Protein AF-A0A7J9PXU6-F1 (afdb_monomer)

pLDDT: mean 95.08, std 3.97, range [69.69, 97.94]

Nearest PDB structures (foldseek):
  6bii-assembly1_B  TM=9.579E-01  e=7.362E-04  Pyrococcus yayanosii CH1
  4e5k-assembly1_A  TM=8.978E-01  e=4.901E-03  Stutzerimonas stutzeri
  6ih8-assembly1_C  TM=8.963E-01  e=4.901E-03  Ralstonia sp. 4506
  6ih2-assembly1_B-2  TM=8.918E-01  e=6.004E-03  Ralstonia sp. 4506
  4nu6-assembly1_B  TM=9.014E-01  e=9.644E-03  Stutzerimonas stutzeri

Structure (mmCIF, N/CA/C/O backbone):
data_AF-A0A7J9PXU6-F1
#
_entry.id   AF-A0A7J9PXU6-F1
#
loop_
_atom_site.group_PDB
_atom_site.id
_atom_site.type_symbol
_atom_site.label_atom_id
_atom_site.label_alt_id
_atom_site.label_comp_id
_atom_site.label_asym_id
_atom_site.label_entity_id
_atom_site.label_seq_id
_atom_site.pdbx_PDB_ins_code
_atom_site.Cartn_x
_atom_site.Cartn_y
_atom_site.Cartn_z
_atom_site.occupancy
_atom_site.B_iso_or_equiv
_atom_site.auth_seq_id
_atom_site.auth_comp_id
_atom_site.auth_asym_id
_atom_site.auth_atom_id
_atom_site.pdbx_PDB_model_num
ATOM 1 N N . MET A 1 1 ? -6.459 8.367 17.346 1.00 83.88 1 MET A N 1
ATOM 2 C CA . MET A 1 1 ? -5.505 7.381 16.784 1.00 83.88 1 MET A CA 1
ATOM 3 C C . MET A 1 1 ? -5.307 7.697 15.310 1.00 83.88 1 MET A C 1
ATOM 5 O O . MET A 1 1 ? -6.263 8.161 14.703 1.00 83.88 1 MET A O 1
ATOM 9 N N . LYS A 1 2 ? -4.109 7.500 14.746 1.00 93.44 2 LYS A N 1
ATOM 10 C CA . LYS A 1 2 ? -3.899 7.641 13.294 1.00 93.44 2 LYS A CA 1
ATOM 11 C C . LYS A 1 2 ? -4.503 6.434 12.572 1.00 93.44 2 LYS A C 1
ATOM 13 O O . LYS A 1 2 ? -4.347 5.319 13.069 1.00 93.44 2 LYS A O 1
ATOM 18 N N . GLN A 1 3 ? -5.164 6.649 11.436 1.00 97.75 3 GLN A N 1
ATOM 19 C CA . GLN A 1 3 ? -5.659 5.556 10.598 1.00 97.75 3 GLN A CA 1
ATOM 20 C C . GLN A 1 3 ? -4.486 4.743 10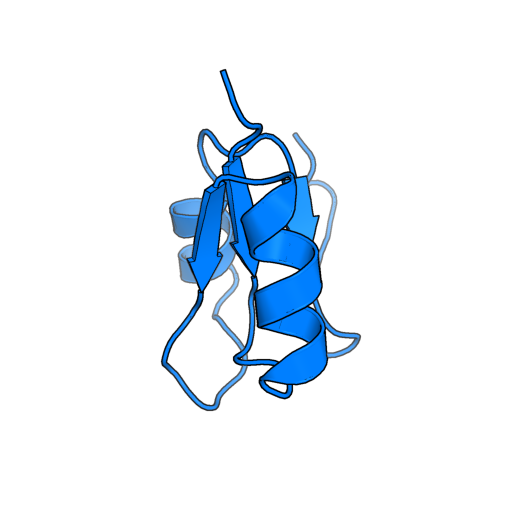.036 1.00 97.75 3 GLN A C 1
ATOM 22 O O . GLN A 1 3 ? -3.463 5.314 9.639 1.00 97.75 3 GLN A O 1
ATOM 27 N N . LYS A 1 4 ? -4.644 3.421 10.004 1.00 97.81 4 LYS A N 1
ATOM 28 C CA . LYS A 1 4 ? -3.673 2.455 9.490 1.00 97.81 4 LYS A CA 1
ATOM 29 C C . LYS A 1 4 ? -3.869 2.278 7.995 1.00 97.81 4 LYS A C 1
ATOM 31 O O . LYS A 1 4 ? -4.907 1.787 7.557 1.00 97.81 4 LYS A O 1
ATOM 36 N N . ILE A 1 5 ? -2.852 2.617 7.218 1.00 97.81 5 ILE A N 1
ATOM 37 C CA . ILE A 1 5 ? -2.867 2.487 5.763 1.00 97.81 5 ILE A CA 1
ATOM 38 C C . ILE A 1 5 ? -1.848 1.438 5.342 1.00 97.81 5 ILE A C 1
ATOM 40 O O . ILE A 1 5 ? -0.685 1.497 5.746 1.00 97.81 5 ILE A O 1
ATOM 44 N N . TYR A 1 6 ? -2.277 0.502 4.497 1.00 97.62 6 TYR A N 1
ATOM 45 C CA . TYR A 1 6 ? -1.361 -0.394 3.799 1.00 97.62 6 TYR A CA 1
ATOM 46 C C . TYR A 1 6 ? -1.021 0.150 2.412 1.00 97.62 6 TYR A C 1
ATOM 48 O O . TYR A 1 6 ? -1.911 0.509 1.643 1.00 97.62 6 TYR A O 1
ATOM 56 N N . VAL A 1 7 ? 0.270 0.209 2.094 1.00 97.62 7 VAL A N 1
ATOM 57 C CA . VAL A 1 7 ? 0.800 0.709 0.823 1.00 97.62 7 VAL A CA 1
ATOM 58 C C . VAL A 1 7 ? 1.429 -0.454 0.055 1.00 97.62 7 VAL A C 1
ATOM 60 O O . VAL A 1 7 ? 2.427 -1.024 0.502 1.00 97.62 7 VAL A O 1
ATOM 63 N N . THR A 1 8 ? 0.881 -0.799 -1.115 1.00 97.31 8 THR A N 1
ATOM 64 C CA . THR A 1 8 ? 1.289 -2.010 -1.863 1.00 97.31 8 THR A CA 1
ATOM 65 C C . THR A 1 8 ? 2.676 -1.915 -2.494 1.00 97.31 8 THR A C 1
ATOM 67 O O . THR A 1 8 ? 3.250 -2.941 -2.867 1.00 97.31 8 THR A O 1
ATOM 70 N N . ARG A 1 9 ? 3.248 -0.706 -2.592 1.00 96.38 9 ARG A N 1
ATOM 71 C CA . ARG A 1 9 ? 4.595 -0.484 -3.128 1.00 96.38 9 ARG A CA 1
ATOM 72 C C . ARG A 1 9 ? 5.288 0.726 -2.517 1.00 96.38 9 ARG A C 1
ATOM 74 O O . ARG A 1 9 ? 4.666 1.750 -2.243 1.00 96.38 9 ARG A O 1
ATOM 81 N N . LYS A 1 10 ? 6.609 0.650 -2.367 1.00 94.06 10 LYS A N 1
ATOM 82 C CA . LYS A 1 10 ? 7.416 1.781 -1.899 1.00 94.06 10 LYS A CA 1
ATOM 83 C C . LYS A 1 10 ? 7.312 2.968 -2.865 1.00 94.06 10 LYS A C 1
ATOM 85 O O . LYS A 1 10 ? 7.800 2.914 -3.990 1.00 94.06 10 LYS A O 1
ATOM 90 N N . LEU A 1 11 ? 6.694 4.048 -2.391 1.00 93.88 11 LEU A N 1
ATOM 91 C CA . LEU A 1 11 ? 6.602 5.321 -3.103 1.00 93.88 11 LEU A CA 1
ATOM 92 C C . LEU A 1 11 ? 7.861 6.181 -2.897 1.00 93.88 11 LEU A C 1
ATOM 94 O O . LEU A 1 11 ? 8.620 5.950 -1.946 1.00 93.88 11 LEU A O 1
ATOM 98 N N . PRO A 1 12 ? 8.075 7.216 -3.732 1.00 95.44 12 PRO A N 1
ATOM 99 C CA . PRO A 1 12 ? 9.105 8.217 -3.487 1.00 95.44 12 PRO A CA 1
ATOM 100 C C . PRO A 1 12 ? 9.011 8.808 -2.076 1.00 95.44 12 PRO A C 1
ATOM 102 O O . PRO A 1 12 ? 7.921 9.091 -1.571 1.00 95.44 12 PRO A O 1
ATOM 105 N N . LYS A 1 13 ? 10.172 9.043 -1.453 1.00 95.62 13 LYS A N 1
ATOM 106 C CA . LYS A 1 13 ? 10.282 9.532 -0.070 1.00 95.62 13 LYS A CA 1
ATOM 107 C C . LYS A 1 13 ? 9.390 10.754 0.234 1.00 95.62 13 LYS A C 1
ATOM 109 O O . LYS A 1 13 ? 8.695 10.700 1.244 1.00 95.62 13 LYS A O 1
ATOM 114 N N . PRO A 1 14 ? 9.284 11.785 -0.632 1.00 97.94 14 PRO A N 1
ATOM 115 C CA . PRO A 1 14 ? 8.417 12.933 -0.355 1.00 97.94 14 PRO A CA 1
ATOM 116 C C . PRO A 1 14 ? 6.932 12.579 -0.187 1.00 97.94 14 PRO A C 1
ATOM 118 O O . PRO A 1 14 ? 6.233 13.224 0.592 1.00 97.94 14 PRO A O 1
ATOM 121 N N . ALA A 1 15 ? 6.437 11.559 -0.896 1.00 95.94 15 ALA A N 1
ATOM 122 C CA . ALA A 1 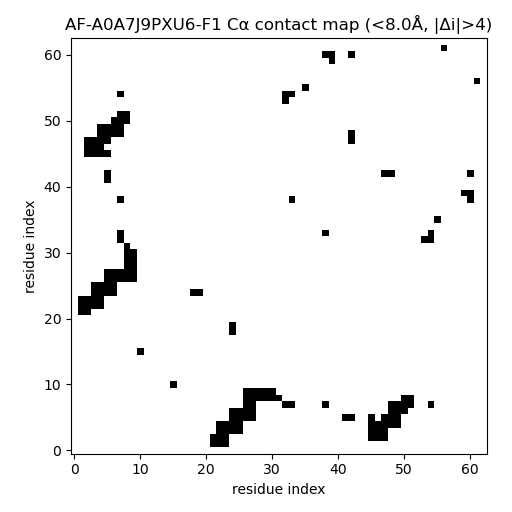15 ? 5.057 11.098 -0.753 1.00 95.94 15 ALA A CA 1
ATOM 123 C C . ALA A 1 15 ? 4.857 10.376 0.587 1.00 95.94 15 ALA A C 1
ATOM 125 O O . ALA A 1 15 ? 3.910 10.671 1.317 1.00 95.94 15 ALA A O 1
ATOM 126 N N . LEU A 1 16 ? 5.789 9.488 0.949 1.00 95.62 16 LEU A N 1
ATOM 127 C CA . LEU A 1 16 ? 5.754 8.770 2.226 1.00 95.62 16 LEU A CA 1
ATOM 128 C C . LEU A 1 16 ? 5.872 9.724 3.420 1.00 95.62 16 LEU A C 1
ATOM 130 O O . LEU A 1 16 ? 5.127 9.584 4.388 1.00 95.62 16 LEU A O 1
ATOM 134 N N . ASP A 1 17 ? 6.754 10.720 3.340 1.00 96.94 17 ASP A N 1
ATOM 135 C CA . ASP A 1 17 ? 6.946 11.716 4.397 1.00 96.94 17 ASP A CA 1
ATOM 136 C C . ASP A 1 17 ? 5.692 12.580 4.599 1.00 96.94 17 ASP A C 1
ATOM 138 O O . ASP A 1 17 ? 5.362 12.930 5.732 1.00 96.94 17 ASP A O 1
ATOM 142 N N . LYS A 1 18 ? 4.949 12.891 3.526 1.00 96.69 18 LYS A N 1
ATOM 143 C CA . LYS A 1 18 ? 3.642 13.561 3.631 1.00 96.69 18 LYS A CA 1
ATOM 144 C C . LYS A 1 18 ? 2.602 12.665 4.306 1.00 96.69 18 LYS A C 1
ATOM 146 O O . LYS A 1 18 ? 1.930 13.121 5.225 1.00 96.69 18 LYS A O 1
ATOM 151 N N . LEU A 1 19 ? 2.497 11.401 3.896 1.00 96.19 19 LEU A N 1
ATOM 152 C CA . LEU A 1 19 ? 1.510 10.457 4.432 1.00 96.19 19 LEU A CA 1
ATOM 153 C C . LEU A 1 19 ? 1.742 10.138 5.923 1.00 96.19 19 LEU A C 1
ATOM 155 O O . LEU A 1 19 ? 0.791 10.165 6.703 1.00 96.19 19 LEU A O 1
ATOM 159 N N . LYS A 1 20 ? 2.996 9.932 6.355 1.00 95.94 20 LYS A N 1
ATOM 160 C CA . LYS A 1 20 ? 3.354 9.615 7.759 1.00 95.94 20 LYS A CA 1
ATOM 161 C C . LYS A 1 20 ? 2.954 10.699 8.769 1.00 95.94 20 LYS A C 1
ATOM 163 O O . LYS A 1 20 ? 2.799 10.420 9.963 1.00 95.94 20 LYS A O 1
ATOM 168 N N . LYS A 1 21 ? 2.774 11.949 8.320 1.00 97.00 21 LYS A N 1
ATOM 169 C CA .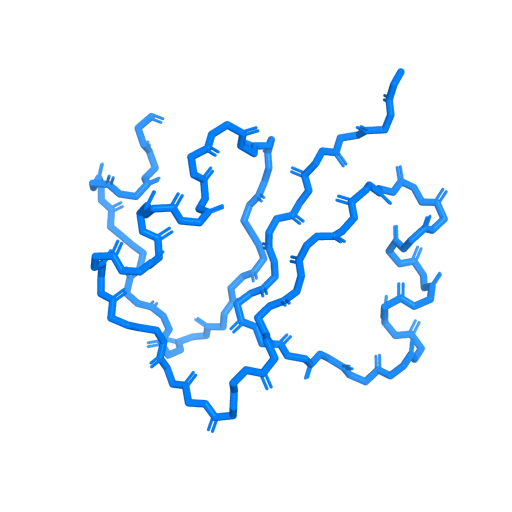 LYS A 1 21 ? 2.299 13.044 9.184 1.00 97.00 21 LYS A CA 1
ATOM 170 C C . LYS A 1 21 ? 0.891 12.770 9.707 1.00 97.00 21 LYS A C 1
ATOM 172 O O . LYS A 1 21 ? 0.632 13.021 10.881 1.00 97.00 21 LYS A O 1
ATOM 177 N N . PHE A 1 22 ? 0.035 12.178 8.878 1.00 96.81 22 PHE A N 1
ATOM 178 C CA . PHE A 1 22 ? -1.389 11.994 9.162 1.00 96.81 22 PHE A CA 1
ATOM 179 C C . PHE A 1 22 ? -1.751 10.544 9.500 1.00 96.81 22 PHE A C 1
ATOM 181 O O . PHE A 1 22 ? -2.641 10.316 10.313 1.00 96.81 22 PHE A O 1
ATOM 188 N N . PHE A 1 23 ? -1.021 9.573 8.949 1.00 97.94 23 PHE A N 1
ATOM 189 C CA . PHE A 1 23 ? -1.393 8.158 8.982 1.00 97.94 23 PHE A CA 1
ATOM 190 C C . PHE A 1 23 ? -0.304 7.266 9.581 1.00 97.94 23 PHE A C 1
ATOM 192 O O . PHE A 1 23 ? 0.874 7.633 9.605 1.00 97.94 23 PHE A O 1
ATOM 199 N N . ASP A 1 24 ? -0.712 6.090 10.053 1.00 97.88 24 ASP A N 1
ATOM 200 C CA . ASP A 1 24 ? 0.181 4.987 10.403 1.00 97.88 24 ASP A CA 1
ATOM 201 C C . ASP A 1 24 ? 0.360 4.099 9.165 1.00 97.88 24 ASP A C 1
ATOM 203 O O . ASP A 1 24 ? -0.614 3.561 8.639 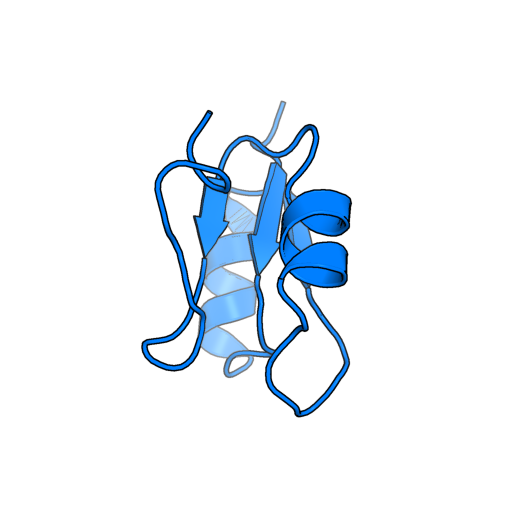1.00 97.88 24 ASP A O 1
ATOM 207 N N . LEU A 1 25 ? 1.582 4.015 8.637 1.00 97.31 25 LEU A N 1
ATOM 208 C CA . LEU A 1 25 ? 1.844 3.379 7.345 1.00 97.31 25 LEU A CA 1
ATOM 209 C C . LEU A 1 25 ? 2.532 2.032 7.516 1.00 97.31 25 LEU A C 1
ATOM 211 O O . LEU A 1 25 ? 3.633 1.960 8.062 1.00 97.31 25 LEU A O 1
ATOM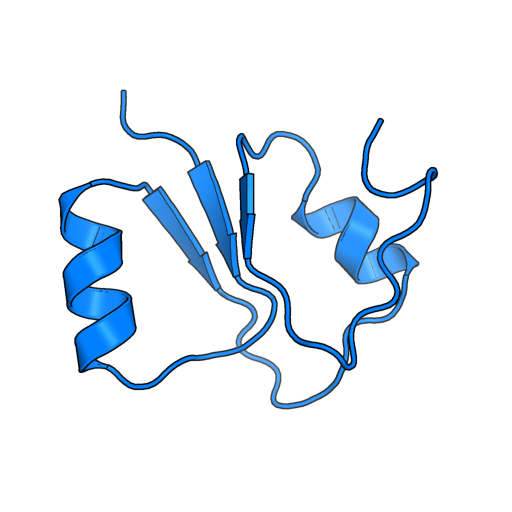 215 N N . GLU A 1 26 ? 1.959 1.006 6.899 1.00 97.44 26 GLU A N 1
ATOM 216 C CA . GLU A 1 26 ? 2.644 -0.249 6.614 1.00 97.44 26 GLU A CA 1
ATOM 217 C C . GLU A 1 26 ? 2.906 -0.340 5.109 1.00 97.44 26 GLU A C 1
ATOM 219 O O . GLU A 1 26 ? 1.999 -0.160 4.299 1.00 97.44 26 GLU A O 1
ATOM 224 N N . ILE A 1 27 ? 4.159 -0.568 4.722 1.00 97.31 27 ILE A N 1
ATOM 225 C CA . ILE A 1 27 ? 4.595 -0.490 3.325 1.00 97.31 27 ILE A CA 1
ATOM 226 C C . ILE A 1 27 ? 5.162 -1.843 2.919 1.00 97.31 27 ILE A C 1
ATOM 228 O O . ILE A 1 27 ? 6.051 -2.363 3.591 1.00 97.31 27 ILE A O 1
ATOM 232 N N . ASN A 1 28 ? 4.698 -2.375 1.791 1.00 96.81 28 ASN A N 1
ATOM 233 C CA . ASN A 1 28 ? 5.312 -3.540 1.168 1.00 96.81 28 ASN A CA 1
ATOM 234 C C . ASN A 1 28 ? 6.767 -3.228 0.743 1.00 96.81 28 ASN A C 1
ATOM 236 O O . ASN A 1 28 ? 6.971 -2.308 -0.062 1.00 96.81 28 ASN A O 1
ATOM 240 N N . PRO A 1 29 ? 7.781 -3.961 1.244 1.00 93.81 29 PRO A N 1
ATOM 241 C CA . PRO A 1 29 ? 9.174 -3.736 0.862 1.00 93.81 29 PRO A CA 1
ATOM 242 C C . PRO A 1 29 ? 9.511 -4.313 -0.520 1.00 93.81 29 PRO A C 1
ATOM 244 O O . PRO A 1 29 ? 10.489 -3.887 -1.135 1.00 93.81 29 PRO A O 1
ATOM 247 N N . GLU A 1 30 ? 8.708 -5.260 -1.009 1.00 92.56 30 GLU A N 1
ATOM 248 C CA . GLU A 1 30 ? 8.984 -6.011 -2.228 1.00 92.56 30 GLU A CA 1
ATOM 249 C C . GLU A 1 30 ? 8.777 -5.166 -3.488 1.00 92.56 30 GLU A C 1
ATOM 251 O O . GLU A 1 30 ? 7.747 -4.512 -3.671 1.00 92.56 30 GLU A O 1
ATOM 256 N N . ASN A 1 31 ? 9.726 -5.236 -4.426 1.00 90.88 31 ASN A N 1
ATOM 257 C CA . ASN A 1 31 ? 9.614 -4.556 -5.717 1.00 90.88 31 ASN A CA 1
ATOM 258 C C . ASN A 1 31 ? 8.895 -5.416 -6.776 1.00 90.88 31 ASN A C 1
ATOM 260 O O . ASN A 1 31 ? 9.346 -5.531 -7.916 1.00 90.88 31 ASN A O 1
ATOM 264 N N . ARG A 1 32 ? 7.761 -6.011 -6.406 1.00 94.31 32 ARG A N 1
ATOM 265 C CA . ARG A 1 32 ? 6.890 -6.801 -7.289 1.00 94.31 32 ARG A CA 1
ATOM 266 C C . ARG A 1 32 ? 5.425 -6.588 -6.924 1.00 94.31 32 ARG A C 1
ATOM 268 O O . ARG A 1 32 ? 5.119 -6.088 -5.846 1.00 94.31 32 ARG A O 1
ATOM 275 N N . VAL A 1 33 ? 4.527 -6.995 -7.816 1.00 95.31 33 VAL A N 1
ATOM 276 C CA . VAL A 1 33 ? 3.089 -7.038 -7.522 1.00 95.31 33 VAL A CA 1
ATOM 277 C C . VAL A 1 33 ? 2.829 -8.106 -6.452 1.00 95.31 33 VAL A C 1
ATOM 279 O O . VAL A 1 33 ? 3.438 -9.185 -6.470 1.00 95.31 33 VAL A O 1
ATOM 28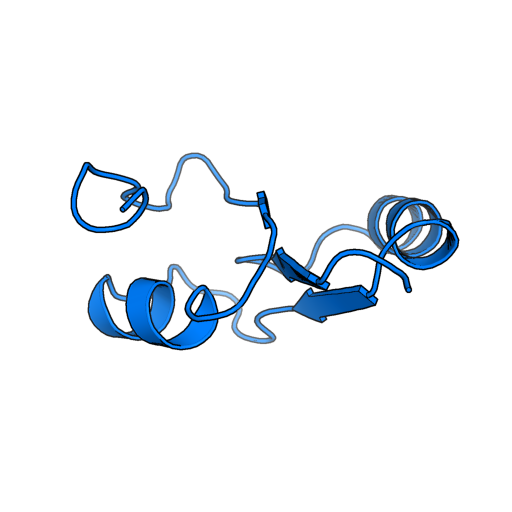2 N N . LEU A 1 34 ? 1.953 -7.793 -5.499 1.00 95.44 34 LEU A N 1
ATOM 283 C CA . LEU A 1 34 ? 1.509 -8.740 -4.480 1.00 95.44 34 LEU A CA 1
ATOM 284 C C . LEU A 1 34 ? 0.596 -9.791 -5.112 1.00 95.44 34 LEU A C 1
ATOM 286 O O . LEU A 1 34 ? -0.227 -9.497 -5.979 1.00 95.44 34 LEU A O 1
ATOM 290 N N . THR A 1 35 ? 0.682 -11.026 -4.635 1.00 95.50 35 THR A N 1
ATOM 291 C CA . THR A 1 35 ? -0.367 -12.008 -4.919 1.00 95.50 35 THR A CA 1
ATOM 292 C C . THR A 1 35 ? -1.669 -11.585 -4.230 1.00 95.50 35 THR A C 1
ATOM 294 O O . THR A 1 35 ? -1.647 -10.943 -3.178 1.00 95.50 35 THR A O 1
ATOM 297 N N . LYS A 1 36 ? -2.829 -12.005 -4.758 1.00 94.62 36 LYS A N 1
ATOM 298 C CA . LYS A 1 36 ? -4.136 -11.712 -4.130 1.00 94.62 36 LYS A CA 1
ATOM 299 C C . LYS A 1 36 ? -4.194 -12.170 -2.662 1.00 94.62 36 LYS A C 1
ATOM 301 O O . LYS A 1 36 ? -4.762 -11.480 -1.823 1.00 94.62 36 LYS A O 1
ATOM 306 N N . LYS A 1 37 ? -3.561 -13.304 -2.334 1.00 95.38 37 LYS A N 1
ATOM 307 C CA . LYS A 1 37 ? -3.471 -13.814 -0.954 1.00 95.38 37 LYS A CA 1
ATOM 308 C C . LYS A 1 37 ? -2.658 -12.889 -0.045 1.00 95.38 37 LYS A C 1
ATOM 310 O O . LYS A 1 37 ? -3.094 -12.619 1.069 1.00 95.38 37 LYS A O 1
ATOM 315 N N . GLU A 1 38 ? -1.507 -12.401 -0.509 1.00 96.31 38 GLU A N 1
ATOM 316 C CA . GLU A 1 38 ? -0.692 -11.440 0.247 1.00 96.31 38 GLU A CA 1
ATOM 317 C C . GLU A 1 38 ? -1.439 -10.117 0.443 1.00 96.31 38 GLU A C 1
ATOM 319 O O . GLU A 1 38 ? -1.495 -9.617 1.563 1.00 96.31 38 GLU A O 1
ATOM 324 N N . LEU A 1 39 ? -2.078 -9.594 -0.610 1.00 96.44 39 LEU A N 1
ATOM 325 C CA . LEU A 1 39 ? -2.849 -8.352 -0.538 1.00 96.44 39 LEU A CA 1
ATOM 326 C C . LEU A 1 39 ? -3.971 -8.442 0.506 1.00 96.44 39 LEU A C 1
ATOM 328 O O . LEU A 1 39 ? -4.035 -7.605 1.404 1.00 96.44 39 LEU A O 1
ATOM 332 N N . MET A 1 40 ? -4.803 -9.489 0.442 1.00 96.06 40 MET A N 1
ATOM 333 C CA . MET A 1 40 ? -5.884 -9.698 1.415 1.00 96.06 40 MET A CA 1
ATOM 334 C C . MET A 1 40 ? -5.358 -9.894 2.843 1.00 96.06 40 MET A C 1
ATOM 336 O O . MET A 1 40 ? -5.965 -9.412 3.797 1.00 96.06 40 MET A O 1
ATOM 340 N N . LYS A 1 41 ? -4.224 -10.588 3.009 1.00 96.38 41 LYS A N 1
ATOM 341 C CA . LYS A 1 41 ? -3.598 -10.772 4.324 1.00 96.38 41 LYS A CA 1
ATOM 342 C C . LYS A 1 41 ? -3.146 -9.434 4.914 1.00 96.38 41 LYS A C 1
ATOM 344 O O . LYS A 1 41 ? -3.400 -9.183 6.088 1.00 96.38 41 LYS A O 1
ATOM 349 N N . ASN A 1 42 ? -2.489 -8.600 4.113 1.00 95.88 42 ASN A N 1
ATOM 350 C CA . ASN A 1 42 ? -1.827 -7.389 4.596 1.00 95.88 42 ASN A CA 1
ATOM 351 C C . ASN A 1 42 ? -2.792 -6.204 4.769 1.00 95.88 42 ASN A C 1
ATOM 353 O O . ASN A 1 42 ? -2.571 -5.347 5.624 1.00 95.88 42 ASN A O 1
ATOM 357 N N . VAL A 1 43 ? -3.884 -6.166 3.996 1.00 95.94 43 VAL A N 1
ATOM 358 C CA . VAL A 1 43 ? -4.934 -5.143 4.138 1.00 95.94 43 VAL A CA 1
ATOM 359 C C . VAL A 1 43 ? -5.878 -5.419 5.317 1.00 95.94 43 VAL A C 1
ATOM 361 O O . VAL A 1 43 ? -6.597 -4.530 5.766 1.00 95.94 43 VAL A O 1
ATOM 364 N N . LYS A 1 44 ? -5.879 -6.641 5.864 1.00 95.31 44 LYS A N 1
ATOM 365 C CA . LYS A 1 44 ? -6.767 -7.015 6.969 1.00 95.31 44 LYS A CA 1
ATOM 366 C C . LYS A 1 44 ? -6.507 -6.145 8.206 1.00 95.31 44 LYS A C 1
ATOM 368 O O . LYS A 1 44 ? -5.389 -6.081 8.713 1.00 95.31 44 LYS A O 1
ATOM 373 N N . GLY A 1 45 ? -7.5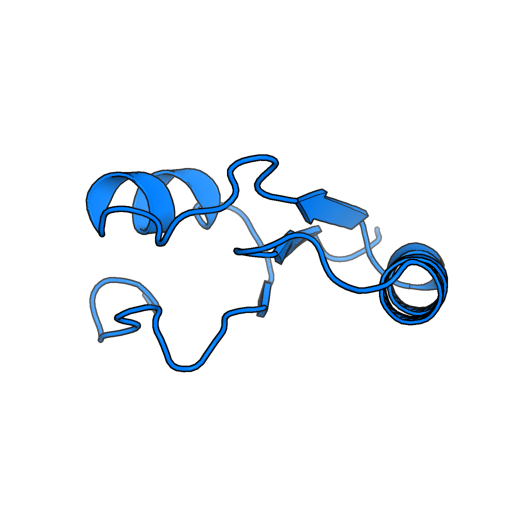63 -5.513 8.722 1.00 94.44 45 GLY A N 1
ATOM 374 C CA . GLY A 1 45 ? -7.481 -4.636 9.898 1.00 94.44 45 GLY A CA 1
ATOM 375 C C . GLY A 1 45 ? -6.832 -3.274 9.624 1.00 94.44 45 GLY A C 1
ATOM 376 O O . GLY A 1 45 ? -6.361 -2.625 10.562 1.00 94.44 45 GLY A O 1
ATOM 377 N N . LYS A 1 46 ? -6.762 -2.867 8.353 1.00 96.19 46 LYS A N 1
ATOM 378 C CA . LYS A 1 46 ? -6.357 -1.529 7.915 1.00 96.19 46 LYS A CA 1
ATOM 379 C C . LYS A 1 46 ? -7.593 -0.694 7.613 1.00 96.19 46 LYS A C 1
ATOM 381 O O . LYS A 1 46 ? -8.615 -1.226 7.197 1.00 96.19 46 LYS A O 1
ATOM 386 N N . ASP A 1 47 ? -7.463 0.612 7.792 1.00 96.62 47 ASP A N 1
ATOM 387 C CA . ASP A 1 47 ? -8.523 1.577 7.507 1.00 96.62 47 ASP A CA 1
ATOM 388 C C . ASP A 1 47 ? -8.524 1.995 6.028 1.00 96.62 47 ASP A C 1
ATOM 390 O O . ASP A 1 47 ? -9.546 2.427 5.503 1.00 96.62 47 ASP A O 1
ATOM 394 N N . ALA A 1 48 ? -7.376 1.884 5.345 1.00 96.12 48 ALA A N 1
ATOM 395 C CA . ALA A 1 48 ? -7.269 2.170 3.917 1.00 96.12 48 ALA A CA 1
ATOM 396 C C . ALA A 1 48 ? -6.186 1.339 3.213 1.00 96.12 48 ALA A C 1
ATOM 398 O O . ALA A 1 48 ? -5.186 0.920 3.807 1.00 96.12 48 ALA A O 1
ATOM 399 N N . LEU A 1 49 ? -6.373 1.177 1.902 1.00 97.00 49 LEU A N 1
ATOM 400 C CA . LEU A 1 49 ? -5.424 0.585 0.966 1.00 97.00 49 LEU A CA 1
ATOM 401 C C . LEU A 1 49 ? -4.961 1.650 -0.032 1.00 97.00 49 LEU A C 1
ATOM 403 O O . LEU A 1 49 ? -5.784 2.259 -0.712 1.00 97.00 49 LEU A O 1
ATOM 407 N N . LEU A 1 50 ? -3.648 1.840 -0.156 1.00 97.12 50 LEU A N 1
ATOM 408 C CA . LEU A 1 50 ? -3.041 2.625 -1.225 1.00 97.12 50 LEU A CA 1
ATOM 409 C C . LEU A 1 50 ? -2.333 1.679 -2.199 1.00 97.12 50 LEU A C 1
ATOM 411 O O . LEU A 1 50 ? -1.273 1.127 -1.894 1.00 97.12 50 LEU A O 1
ATOM 415 N N . CYS A 1 51 ? -2.954 1.483 -3.359 1.00 96.44 51 CYS A N 1
ATOM 416 C CA . CYS 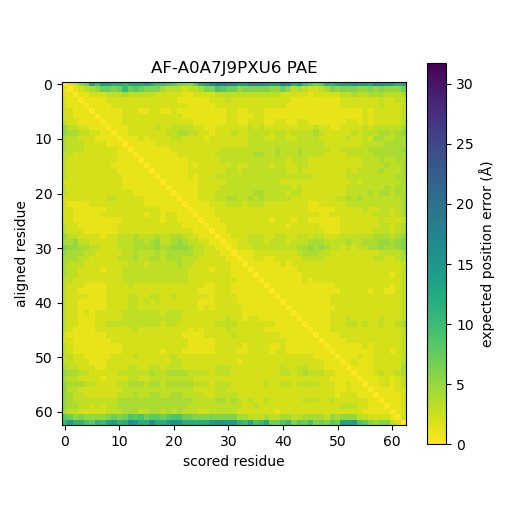A 1 51 ? -2.537 0.532 -4.384 1.00 96.44 51 CYS A CA 1
ATOM 417 C C . CYS A 1 51 ? -2.120 1.213 -5.695 1.00 96.44 51 CYS A C 1
ATOM 419 O O . CYS A 1 51 ? -2.335 2.411 -5.892 1.00 96.44 51 CYS A O 1
ATOM 421 N N . LEU A 1 52 ? -1.523 0.440 -6.601 1.00 95.69 52 LEU A N 1
ATOM 422 C CA . LEU A 1 52 ? -1.197 0.857 -7.966 1.00 95.69 52 LEU A CA 1
ATOM 423 C C . LEU A 1 52 ? -2.129 0.171 -8.972 1.00 95.69 52 LEU A C 1
ATOM 425 O O . LEU A 1 52 ? -2.784 -0.815 -8.653 1.00 95.69 52 LEU A O 1
ATOM 429 N N . LEU A 1 53 ? -2.126 0.645 -10.222 1.00 96.12 53 LEU A N 1
ATOM 430 C CA . LEU A 1 53 ? -2.930 0.071 -11.315 1.00 96.12 53 LEU A CA 1
ATOM 431 C C . LEU A 1 53 ? -2.655 -1.423 -11.569 1.00 96.12 53 LEU A C 1
ATOM 433 O O . LEU A 1 53 ? -3.492 -2.118 -12.132 1.00 96.12 53 LEU A O 1
ATOM 437 N N . SER A 1 54 ? -1.477 -1.914 -11.177 1.00 94.88 54 SER A N 1
ATOM 438 C CA . SER A 1 54 ? -1.087 -3.320 -11.307 1.00 94.88 54 SER A CA 1
ATOM 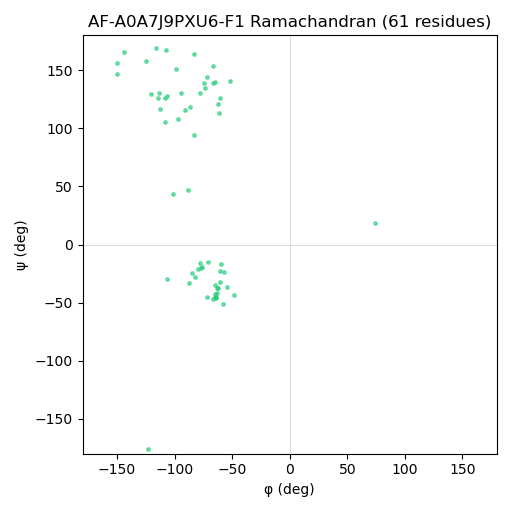439 C C . SER A 1 54 ? -1.726 -4.242 -10.266 1.00 94.88 54 SER A C 1
ATOM 441 O O . SER A 1 54 ? -1.710 -5.458 -10.449 1.00 94.88 54 SER A O 1
ATOM 443 N N . ASP A 1 55 ? -2.224 -3.696 -9.155 1.00 94.38 55 ASP A N 1
ATOM 444 C CA . ASP A 1 55 ? -2.874 -4.484 -8.113 1.00 94.38 55 ASP A CA 1
ATOM 445 C C . ASP A 1 55 ? -4.299 -4.845 -8.544 1.00 94.38 55 ASP A C 1
ATOM 447 O O . ASP A 1 55 ? -5.090 -3.989 -8.939 1.00 94.38 55 ASP A O 1
ATOM 451 N N . LYS A 1 56 ? -4.661 -6.125 -8.429 1.00 92.56 56 LYS A N 1
ATOM 452 C CA . LYS A 1 56 ? -6.037 -6.565 -8.667 1.00 92.56 56 LYS A CA 1
ATOM 453 C C . LYS A 1 56 ? -6.871 -6.353 -7.405 1.00 92.56 56 LYS A C 1
ATOM 455 O O . LYS A 1 56 ? -6.901 -7.214 -6.527 1.00 92.56 56 LYS A O 1
ATOM 460 N N . VAL A 1 57 ? -7.542 -5.207 -7.336 1.00 95.56 57 VAL A N 1
ATOM 461 C CA . VAL A 1 57 ? -8.487 -4.869 -6.266 1.00 95.56 57 VAL A CA 1
ATOM 462 C C . VAL A 1 57 ? -9.903 -5.174 -6.746 1.00 95.56 57 VAL A C 1
ATOM 464 O O . VAL A 1 57 ? -10.434 -4.493 -7.618 1.00 95.56 57 VAL A O 1
ATOM 467 N N . ASP A 1 58 ? -10.496 -6.231 -6.200 1.00 95.19 58 ASP A N 1
ATOM 468 C CA . ASP A 1 58 ? -11.863 -6.661 -6.495 1.00 95.19 58 ASP A CA 1
ATOM 469 C C . ASP A 1 58 ? -12.709 -6.739 -5.212 1.00 95.19 58 ASP A C 1
ATOM 471 O O . ASP A 1 58 ? -12.254 -6.378 -4.124 1.00 95.19 58 ASP A O 1
ATOM 475 N N . SER A 1 59 ? -13.954 -7.204 -5.331 1.00 94.88 59 SER A N 1
ATOM 476 C CA . SER A 1 59 ? -14.901 -7.307 -4.214 1.00 94.88 59 SER A CA 1
ATOM 477 C C . SER A 1 59 ? -14.427 -8.195 -3.065 1.00 94.88 59 SER A C 1
ATOM 479 O O . SER A 1 59 ? -14.993 -8.113 -1.983 1.00 94.88 59 SER A O 1
ATOM 481 N N . ASP A 1 60 ? -13.423 -9.055 -3.259 1.00 93.06 60 ASP A N 1
ATOM 482 C CA . ASP A 1 60 ? -12.850 -9.820 -2.148 1.00 93.06 60 ASP A CA 1
ATOM 483 C C . ASP A 1 60 ? -11.869 -9.000 -1.309 1.00 93.06 60 ASP A C 1
ATOM 485 O O . ASP A 1 60 ? -11.621 -9.353 -0.158 1.00 93.06 60 ASP A O 1
ATOM 489 N N . VAL A 1 61 ? -11.317 -7.924 -1.876 1.00 93.75 61 VAL A N 1
ATOM 490 C CA . VAL A 1 61 ? -10.373 -7.023 -1.204 1.00 93.75 61 VAL A CA 1
ATOM 491 C C . VAL A 1 61 ? -11.106 -5.911 -0.440 1.00 93.75 61 VAL A C 1
ATOM 493 O O . VAL A 1 61 ? -10.622 -5.496 0.608 1.00 93.75 61 VAL A O 1
ATOM 496 N N . ILE A 1 62 ? -12.262 -5.446 -0.931 1.00 87.75 62 ILE A N 1
ATOM 497 C CA . ILE A 1 62 ? -13.030 -4.303 -0.384 1.00 87.75 62 ILE A CA 1
ATOM 498 C C . ILE A 1 62 ? -14.240 -4.768 0.459 1.00 87.75 62 ILE A C 1
ATOM 500 O O . ILE A 1 62 ? -15.345 -4.263 0.290 1.00 87.75 62 ILE A O 1
ATOM 504 N N . LYS A 1 63 ? -14.079 -5.777 1.319 1.00 69.69 63 LYS A N 1
ATOM 505 C CA . LYS A 1 63 ? -15.180 -6.236 2.192 1.00 69.69 63 LYS A CA 1
ATOM 506 C C . LYS A 1 63 ? -15.265 -5.449 3.489 1.00 69.69 63 LYS A C 1
ATOM 508 O O . LYS A 1 63 ? -14.191 -5.131 4.044 1.00 69.69 63 LYS A O 1
#

Mean predicted aligned error: 2.47 Å

Solvent-accessible surface area (backbone atoms only — not comparable to full-atom values): 3989 Å² total; per-residue (Å²): 132,60,54,35,33,29,28,57,51,77,66,61,66,74,60,51,60,58,47,55,75,67,33,40,78,48,65,38,86,56,97,57,81,71,52,69,68,55,47,51,60,64,46,60,96,41,76,42,79,50,73,57,93,83,56,86,81,47,78,85,64,72,111

Foldseek 3Di:
DAFEEEEQADDPPVVVVVQVVRHHYDYDDDPDGDDPVRLQVRCPPGPYYHYDPPHDDDPSNVD

Radius of gyration: 11.45 Å; Cα contacts (8 Å, |Δi|>4): 80; chains: 1; bounding box: 26×27×28 Å

Secondary structure (DSSP, 8-state):
-PPEEEESS---HHHHHHHHHHSEEEE---SSPPPHHHHHHHHTT-SEEE--TTS---TTT--

Sequence (63 aa):
MKQKIYVTRKLPKPALDKLKKFFDLEINPENRVLTKKELMKNVKGKDALLCLLSDKVDSDVIK